Protein AF-A0A7W5NHJ1-F1 (afdb_monomer_lite)

Foldseek 3Di:
DVVVVVLVVLVVVLVVLVVVLVVVCVVLCCQQQNPHPVRCLCPVCVVPRDDCCVVSVVSVVVSVVSVVVSVVVVVVVD

Radius of gyration: 17.88 Å; chains: 1; bounding box: 42×21×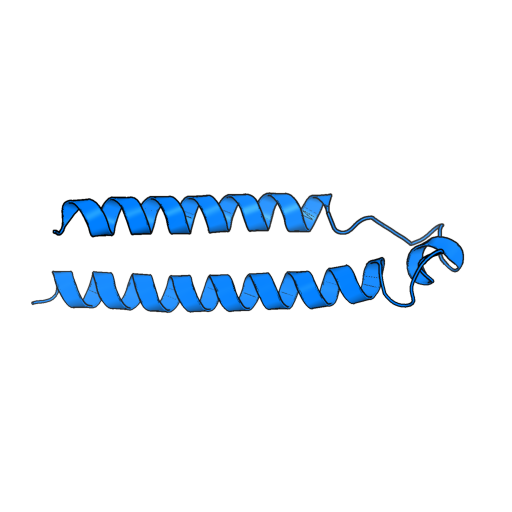48 Å

Secondary structure (DSSP, 8-state):
-HHHHHHHHHHHHHHHHHHHHHHHHHHHHHHHHTTSSS-HHHHHSTTT---SHHHHHHHHHHHHHHHHHHHHHHHHH-

Sequence (78 aa):
MARNTAFILVGVALAAIVVGVVTFNVLNLSEAYGGGPPYYSRTTNMDKWSSPLPVLGPIDVLVAIAVAAYARWWRRQR

Structure (mmCIF, N/CA/C/O backbone):
data_AF-A0A7W5NHJ1-F1
#
_entry.id   AF-A0A7W5NHJ1-F1
#
loop_
_atom_site.group_PDB
_atom_site.id
_atom_site.type_symbol
_atom_site.label_atom_id
_atom_site.label_alt_id
_atom_site.label_comp_id
_atom_site.label_asym_id
_atom_site.label_entity_id
_atom_site.label_seq_id
_atom_site.pdbx_PDB_ins_code
_atom_site.Cartn_x
_atom_site.Cartn_y
_atom_site.Cartn_z
_atom_site.occupancy
_atom_site.B_iso_or_equiv
_atom_site.auth_seq_id
_atom_site.auth_comp_id
_atom_site.auth_asym_id
_atom_site.auth_atom_id
_atom_site.pdbx_PDB_model_num
ATOM 1 N N . MET A 1 1 ? -25.143 8.037 20.612 1.00 52.53 1 MET A N 1
ATOM 2 C CA . MET A 1 1 ? -25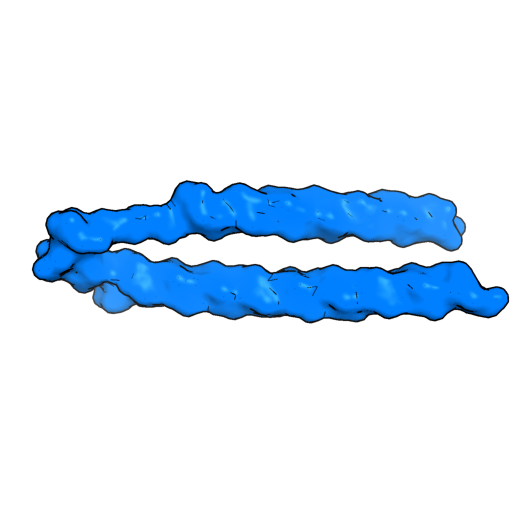.205 7.289 19.332 1.00 52.53 1 MET A CA 1
ATOM 3 C C . MET A 1 1 ? -24.127 7.709 18.323 1.00 52.53 1 MET A C 1
ATOM 5 O O . MET A 1 1 ? -23.530 6.824 17.731 1.00 52.53 1 MET A O 1
ATOM 9 N N . ALA A 1 2 ? -23.793 9.002 18.172 1.00 60.28 2 ALA A N 1
ATOM 10 C CA . ALA A 1 2 ? -22.842 9.496 17.154 1.00 60.28 2 ALA A CA 1
ATOM 11 C C . ALA A 1 2 ? -21.413 8.890 17.173 1.00 60.28 2 ALA A C 1
ATOM 13 O O . ALA A 1 2 ? -20.782 8.775 16.124 1.00 60.28 2 ALA A O 1
ATOM 14 N N . ARG A 1 3 ? -20.903 8.459 18.340 1.00 65.62 3 ARG A N 1
ATOM 15 C CA . ARG A 1 3 ? -19.543 7.893 18.485 1.00 65.62 3 ARG A CA 1
ATOM 16 C C . ARG A 1 3 ? -19.335 6.594 17.692 1.00 65.62 3 ARG A C 1
ATOM 18 O O . ARG A 1 3 ? -18.263 6.401 17.127 1.00 65.62 3 ARG A O 1
ATOM 25 N N . ASN A 1 4 ? -20.360 5.743 17.602 1.00 78.19 4 ASN A N 1
ATOM 26 C CA . ASN A 1 4 ? -20.274 4.481 16.860 1.00 78.19 4 ASN A CA 1
ATOM 27 C C . ASN A 1 4 ? -20.378 4.719 15.349 1.00 78.19 4 ASN A C 1
ATOM 29 O O . ASN A 1 4 ? -19.675 4.072 14.581 1.00 78.19 4 ASN A O 1
ATOM 33 N N . THR A 1 5 ? -21.193 5.688 14.921 1.00 87.25 5 THR A N 1
ATOM 34 C CA . THR A 1 5 ? -21.323 6.050 13.503 1.00 87.25 5 THR A CA 1
ATOM 35 C C . THR A 1 5 ? -20.011 6.596 12.946 1.00 87.25 5 THR A C 1
ATOM 37 O O . THR A 1 5 ? -19.562 6.134 11.903 1.00 87.25 5 THR A O 1
ATOM 40 N N . ALA A 1 6 ? -19.347 7.513 13.659 1.00 88.00 6 ALA A N 1
ATOM 41 C CA . ALA A 1 6 ? -18.049 8.044 13.238 1.00 88.00 6 ALA A CA 1
ATOM 42 C C . ALA A 1 6 ? -16.989 6.936 13.113 1.00 88.00 6 ALA A C 1
ATOM 44 O O . ALA A 1 6 ? -16.252 6.883 12.134 1.00 88.00 6 ALA A O 1
ATOM 45 N N . PHE A 1 7 ? -16.949 6.013 14.075 1.00 90.31 7 PHE A N 1
ATOM 46 C CA . PHE A 1 7 ? -16.033 4.876 14.051 1.00 90.31 7 PHE A CA 1
ATOM 47 C C . PHE A 1 7 ? -16.247 3.943 12.847 1.00 90.31 7 PHE A C 1
ATOM 49 O O . PHE A 1 7 ? -15.275 3.505 12.226 1.00 90.31 7 PHE A O 1
ATOM 56 N N . ILE A 1 8 ? -17.509 3.666 12.502 1.00 92.88 8 ILE A N 1
ATOM 57 C CA . ILE A 1 8 ? -17.873 2.859 11.331 1.00 92.88 8 ILE A CA 1
ATOM 58 C C . ILE A 1 8 ? -17.491 3.594 10.043 1.00 92.88 8 ILE A C 1
ATOM 60 O O . ILE A 1 8 ? -16.842 3.004 9.185 1.00 92.88 8 ILE A O 1
ATOM 64 N N . LEU A 1 9 ? -17.831 4.881 9.921 1.00 95.56 9 LEU A N 1
ATOM 65 C CA . LEU A 1 9 ? -17.514 5.679 8.732 1.00 95.56 9 LEU A CA 1
ATOM 66 C C . LEU A 1 9 ? -16.004 5.769 8.485 1.00 95.56 9 LEU A C 1
ATOM 68 O O . LEU A 1 9 ? -15.563 5.580 7.354 1.00 95.56 9 LEU A O 1
ATOM 72 N N . VAL A 1 10 ? -15.206 5.985 9.536 1.00 95.25 10 VAL A N 1
ATOM 73 C CA . VAL A 1 10 ? -13.738 5.969 9.435 1.00 95.25 10 VAL A CA 1
ATOM 74 C C . VAL A 1 10 ? -13.236 4.597 8.983 1.00 95.25 10 VAL A C 1
ATOM 76 O O . VAL A 1 10 ? -12.366 4.528 8.121 1.00 95.25 10 VAL A O 1
ATOM 79 N N . GLY A 1 11 ? -13.798 3.507 9.516 1.00 95.88 11 GLY A N 1
ATOM 80 C CA . GLY A 1 11 ? -13.434 2.149 9.103 1.00 95.88 11 GLY A CA 1
ATOM 81 C C . GLY A 1 11 ? -13.738 1.871 7.630 1.00 95.88 11 GLY A C 1
ATOM 82 O O . GLY A 1 11 ? -12.888 1.340 6.920 1.00 95.88 11 GLY A O 1
ATOM 83 N N . VAL A 1 12 ? -14.917 2.280 7.152 1.00 97.50 12 VAL A N 1
ATOM 84 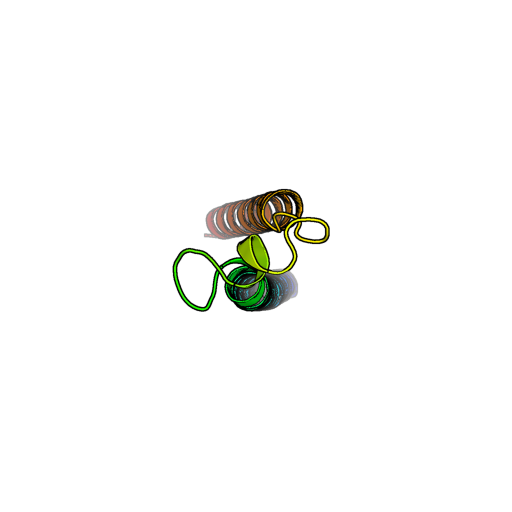C CA . VAL A 1 12 ? -15.319 2.141 5.743 1.00 97.50 12 VAL A CA 1
ATOM 85 C C . VAL A 1 12 ? -14.410 2.962 4.829 1.00 97.50 12 VAL A C 1
ATOM 87 O O . VAL A 1 12 ? -13.919 2.441 3.829 1.00 97.50 12 VAL A O 1
ATOM 90 N N . ALA A 1 13 ? -14.134 4.219 5.184 1.00 98.00 13 ALA A N 1
ATOM 91 C CA . ALA A 1 13 ? -13.230 5.072 4.417 1.00 98.00 13 ALA A CA 1
ATOM 92 C C . ALA A 1 13 ? -11.814 4.480 4.349 1.00 98.00 13 ALA A C 1
ATOM 94 O O . ALA A 1 13 ? -11.207 4.438 3.281 1.00 98.00 13 ALA A O 1
ATOM 95 N N . LEU A 1 14 ? -11.305 3.961 5.468 1.00 98.19 14 LEU A N 1
ATOM 96 C CA . LEU A 1 14 ? -9.989 3.335 5.522 1.00 98.19 14 LEU A CA 1
ATOM 97 C C . LEU A 1 14 ? -9.927 2.047 4.692 1.00 98.19 14 LEU A C 1
ATOM 99 O O . LEU A 1 14 ? -8.941 1.824 3.995 1.00 98.19 14 LEU A O 1
ATOM 103 N N . ALA A 1 15 ? -10.984 1.232 4.707 1.00 98.25 15 ALA A N 1
ATOM 104 C CA . ALA A 1 15 ? -11.080 0.052 3.852 1.00 98.25 15 ALA A CA 1
ATOM 105 C C . ALA A 1 15 ? -11.063 0.427 2.360 1.00 98.25 15 ALA A C 1
ATOM 107 O O . ALA A 1 15 ? -10.339 -0.194 1.583 1.00 98.25 15 ALA A O 1
ATOM 108 N N . ALA A 1 16 ? -11.789 1.478 1.966 1.00 98.56 16 ALA A N 1
ATOM 109 C CA . ALA A 1 16 ? -11.766 1.985 0.594 1.00 98.56 16 ALA A CA 1
ATOM 110 C C . ALA A 1 16 ? -10.367 2.479 0.181 1.00 98.56 16 ALA A C 1
ATOM 112 O O . ALA A 1 16 ? -9.910 2.170 -0.918 1.00 98.56 16 ALA A O 1
ATOM 113 N N . ILE A 1 17 ? -9.657 3.179 1.075 1.00 98.62 17 ILE A N 1
ATOM 114 C CA . ILE A 1 17 ? -8.267 3.608 0.848 1.00 98.62 17 ILE A CA 1
ATOM 115 C C . ILE A 1 17 ? -7.352 2.399 0.634 1.00 98.62 17 ILE A C 1
ATOM 117 O O . ILE A 1 17 ? -6.571 2.394 -0.313 1.00 98.62 17 ILE A O 1
ATOM 121 N N . VAL A 1 18 ? -7.468 1.357 1.463 1.00 98.62 18 VAL A N 1
ATOM 122 C CA . VAL A 1 18 ? -6.667 0.130 1.317 1.00 98.62 18 VAL A CA 1
ATOM 123 C C . VAL A 1 18 ? -6.918 -0.530 -0.041 1.00 98.62 18 VAL A C 1
ATOM 125 O O . VAL A 1 18 ? -5.962 -0.865 -0.736 1.00 98.62 18 VAL A O 1
ATOM 128 N N . VAL A 1 19 ? -8.179 -0.667 -0.460 1.00 98.69 19 VAL A N 1
ATOM 129 C CA . VAL A 1 19 ? -8.521 -1.220 -1.784 1.00 98.69 19 VAL A CA 1
ATOM 130 C C . VAL A 1 19 ? -7.925 -0.372 -2.912 1.00 98.69 19 VAL A C 1
ATOM 132 O O . VAL A 1 19 ? -7.352 -0.916 -3.859 1.00 98.69 19 VAL A O 1
ATOM 135 N N . GLY A 1 20 ? -8.014 0.955 -2.799 1.00 98.62 20 GLY A N 1
ATOM 136 C CA . GLY A 1 20 ? -7.429 1.881 -3.766 1.00 98.62 20 GLY A CA 1
ATOM 137 C C . GLY A 1 20 ? -5.911 1.733 -3.876 1.00 98.62 20 GLY A C 1
ATOM 138 O O . GLY A 1 20 ? -5.386 1.634 -4.980 1.00 98.62 20 GLY A O 1
ATOM 139 N N . VAL A 1 21 ? -5.211 1.639 -2.745 1.00 98.44 21 VAL A N 1
ATOM 140 C CA . VAL A 1 21 ? -3.747 1.492 -2.689 1.00 98.44 21 VAL A CA 1
ATOM 141 C C . VAL A 1 21 ? -3.301 0.140 -3.237 1.00 98.44 21 VAL A C 1
ATOM 143 O O . VAL A 1 21 ? -2.348 0.079 -4.007 1.00 98.44 21 VAL A O 1
ATOM 146 N N . VAL A 1 22 ? -4.020 -0.944 -2.931 1.00 98.50 22 VAL A N 1
ATOM 147 C CA . VAL A 1 22 ? -3.756 -2.263 -3.531 1.00 98.50 22 VAL A CA 1
ATOM 148 C C . VAL A 1 22 ? -3.914 -2.205 -5.050 1.00 98.50 22 VAL A C 1
ATOM 150 O O . VAL A 1 22 ? -3.036 -2.664 -5.775 1.00 98.50 22 VAL A O 1
ATOM 153 N N . THR A 1 23 ? -4.993 -1.594 -5.539 1.00 98.44 23 THR A N 1
ATOM 154 C CA . THR A 1 23 ? -5.232 -1.437 -6.982 1.00 98.44 23 THR A CA 1
ATOM 155 C C . THR A 1 23 ? -4.132 -0.598 -7.636 1.00 98.44 23 THR A C 1
ATOM 157 O O . THR A 1 23 ? -3.593 -0.979 -8.672 1.00 98.44 23 THR A O 1
ATOM 160 N N . PHE A 1 24 ? -3.745 0.512 -7.003 1.00 97.88 24 PHE A N 1
ATOM 161 C CA . PHE A 1 24 ? -2.666 1.383 -7.461 1.00 97.88 24 PHE A CA 1
ATOM 162 C C . PHE A 1 24 ? -1.327 0.639 -7.546 1.00 97.88 24 PHE A C 1
ATOM 164 O O . PHE A 1 24 ? -0.639 0.735 -8.562 1.00 97.88 24 PHE A O 1
ATOM 171 N N . ASN A 1 25 ? -0.990 -0.159 -6.531 1.00 97.62 25 ASN A N 1
ATOM 172 C CA . ASN A 1 25 ? 0.197 -1.012 -6.538 1.00 97.62 25 ASN A CA 1
ATOM 173 C C . ASN A 1 25 ? 0.164 -2.028 -7.680 1.00 97.62 25 ASN A C 1
ATOM 175 O O . ASN A 1 25 ? 1.137 -2.136 -8.419 1.00 97.62 25 ASN A O 1
ATOM 179 N N . VAL A 1 26 ? -0.950 -2.745 -7.860 1.00 96.31 26 VAL A N 1
ATOM 180 C CA . VAL A 1 26 ? -1.089 -3.742 -8.935 1.00 96.31 26 VAL A CA 1
ATOM 181 C C . VAL A 1 26 ? -0.835 -3.107 -10.299 1.00 96.31 26 VAL A C 1
ATOM 183 O O . VAL A 1 26 ? -0.040 -3.638 -11.071 1.00 96.31 26 VAL A O 1
ATOM 186 N N . LEU A 1 27 ? -1.448 -1.955 -10.577 1.00 95.56 27 LEU A N 1
ATOM 187 C CA . LEU A 1 27 ? -1.281 -1.261 -11.853 1.00 95.56 27 LEU A CA 1
ATOM 188 C C . LEU A 1 27 ? 0.177 -0.834 -12.077 1.00 95.56 27 LEU A C 1
ATOM 190 O O . LEU A 1 27 ? 0.783 -1.257 -13.059 1.00 95.56 27 LEU A O 1
ATOM 194 N N . ASN A 1 28 ? 0.773 -0.098 -11.133 1.00 94.56 28 ASN A N 1
ATOM 195 C CA . ASN A 1 28 ? 2.142 0.416 -11.275 1.00 94.56 28 ASN A CA 1
ATOM 196 C C . ASN A 1 28 ? 3.192 -0.702 -11.340 1.00 94.56 28 ASN A C 1
ATOM 198 O O . ASN A 1 28 ? 4.151 -0.620 -12.105 1.00 94.56 28 ASN A O 1
ATOM 202 N N . LEU A 1 29 ? 3.026 -1.763 -10.547 1.00 93.00 29 LEU A N 1
ATOM 203 C CA . LEU A 1 29 ? 3.941 -2.901 -10.579 1.00 93.00 29 LEU A CA 1
ATOM 204 C C . LEU A 1 29 ? 3.775 -3.715 -11.864 1.00 93.00 29 LEU A C 1
ATOM 206 O O . LEU A 1 29 ? 4.776 -4.167 -12.411 1.00 93.00 29 LEU A O 1
ATOM 210 N N . SER A 1 30 ? 2.549 -3.881 -12.372 1.00 90.88 30 SER A N 1
ATOM 211 C CA . SER A 1 30 ? 2.316 -4.570 -13.647 1.00 90.88 30 SER A CA 1
ATOM 212 C C . SER A 1 30 ? 2.912 -3.811 -14.834 1.00 90.88 30 SER A C 1
A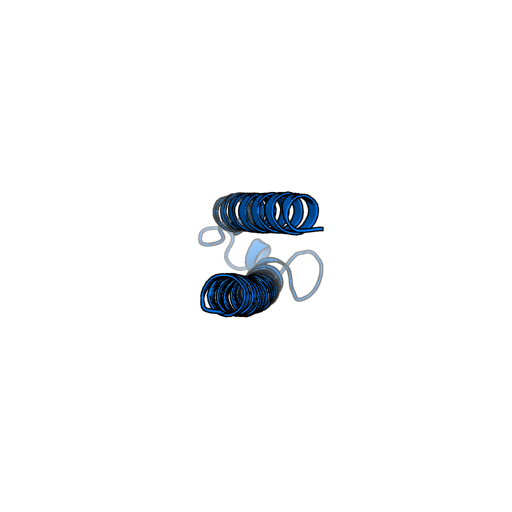TOM 214 O O . SER A 1 30 ? 3.479 -4.425 -15.733 1.00 90.88 30 SER A O 1
ATOM 216 N N . GLU A 1 31 ? 2.865 -2.480 -14.806 1.00 87.25 31 GLU A N 1
ATOM 217 C CA . GLU A 1 31 ? 3.466 -1.629 -15.830 1.00 87.25 31 GLU A CA 1
ATOM 218 C C . GLU A 1 31 ? 5.001 -1.648 -15.759 1.00 87.25 31 GLU A C 1
ATOM 220 O O . GLU A 1 31 ? 5.685 -1.761 -16.780 1.00 87.25 31 GLU A O 1
ATOM 225 N N . ALA A 1 32 ? 5.566 -1.586 -14.549 1.00 89.44 32 ALA A N 1
ATOM 226 C CA . ALA A 1 32 ? 7.013 -1.540 -14.358 1.00 89.44 32 ALA A CA 1
ATOM 227 C C . ALA A 1 32 ? 7.703 -2.911 -14.489 1.00 89.44 32 ALA A C 1
ATOM 229 O O . ALA A 1 32 ? 8.844 -2.972 -14.956 1.00 89.44 32 ALA A O 1
ATOM 230 N N . TYR A 1 33 ? 7.035 -3.990 -14.063 1.00 87.88 33 TYR A N 1
ATOM 231 C CA . TYR A 1 33 ? 7.601 -5.335 -13.882 1.00 87.88 33 TYR A CA 1
ATOM 232 C C . TYR A 1 33 ? 6.758 -6.465 -14.510 1.00 87.88 33 TYR A C 1
ATOM 234 O O . TYR A 1 33 ? 6.984 -7.640 -14.219 1.00 87.88 33 TYR A O 1
ATOM 242 N N . GLY A 1 34 ? 5.771 -6.154 -15.354 1.00 80.75 34 GLY A N 1
ATOM 243 C CA . GLY A 1 34 ? 4.982 -7.159 -16.079 1.00 80.75 34 GLY A CA 1
ATOM 244 C C . GLY A 1 34 ? 5.798 -7.941 -17.115 1.00 80.75 34 GLY A C 1
ATOM 245 O O . GLY A 1 34 ? 7.016 -7.831 -17.185 1.00 80.75 34 GLY A O 1
ATOM 246 N N . GLY A 1 35 ? 5.151 -8.778 -17.928 1.00 80.06 35 GLY A N 1
ATOM 247 C CA . GLY A 1 35 ? 5.791 -9.499 -19.049 1.00 80.06 35 GLY A CA 1
ATOM 248 C C . GLY A 1 35 ? 6.874 -10.533 -18.684 1.00 80.06 35 GLY A C 1
ATOM 249 O O . GLY A 1 35 ? 7.277 -11.306 -19.547 1.00 80.06 35 GLY A O 1
ATOM 250 N N . GLY A 1 36 ? 7.299 -10.586 -17.419 1.00 74.88 36 GLY A N 1
ATOM 251 C CA . GLY A 1 36 ? 8.418 -11.398 -16.950 1.00 74.88 36 GLY A CA 1
ATOM 252 C C . GLY A 1 36 ? 9.784 -10.743 -17.210 1.00 74.88 36 GLY A C 1
ATOM 253 O O . GLY A 1 36 ? 9.888 -9.771 -17.961 1.00 74.88 36 GLY A O 1
ATOM 254 N N . PRO A 1 37 ? 10.859 -11.241 -16.571 1.00 75.56 37 PRO A N 1
ATOM 255 C CA . PRO A 1 37 ? 12.209 -10.785 -16.860 1.00 75.56 37 PRO A CA 1
ATOM 256 C C . PRO A 1 37 ? 12.617 -11.080 -18.318 1.00 75.56 37 PRO A C 1
ATOM 258 O O . PRO A 1 37 ? 12.307 -12.159 -18.820 1.00 75.56 37 PRO A O 1
ATOM 261 N N . PRO A 1 38 ? 13.378 -10.187 -18.971 1.00 71.81 38 PRO A N 1
ATOM 262 C CA . PRO A 1 38 ? 13.851 -8.914 -18.451 1.00 71.81 38 PRO A CA 1
ATOM 263 C C . PRO A 1 38 ? 12.773 -7.848 -18.720 1.00 71.81 38 PRO A C 1
ATOM 265 O O . PRO A 1 38 ? 12.510 -7.511 -19.867 1.00 71.81 38 PRO A O 1
ATOM 268 N N . TYR A 1 39 ? 12.098 -7.393 -17.657 1.00 78.56 39 TYR A N 1
ATOM 269 C CA . TYR A 1 39 ? 10.855 -6.610 -17.707 1.00 78.56 39 TYR A CA 1
ATOM 270 C C . TYR A 1 39 ? 10.860 -5.592 -18.844 1.00 78.56 39 TYR A C 1
ATOM 272 O O . TYR A 1 39 ? 11.714 -4.709 -18.847 1.00 78.56 39 TYR A O 1
ATOM 280 N N . TYR A 1 40 ? 9.928 -5.717 -19.793 1.00 73.2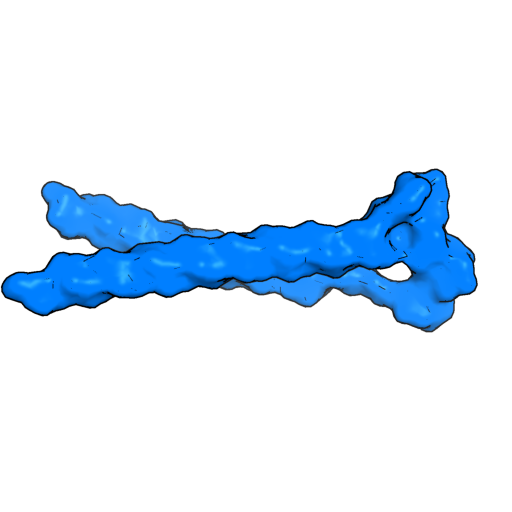5 40 TYR A N 1
ATOM 281 C CA . TYR A 1 40 ? 9.969 -4.994 -21.071 1.00 73.25 40 TYR A CA 1
ATOM 282 C C . TYR A 1 40 ? 10.197 -3.483 -20.901 1.00 73.25 40 TYR A C 1
ATOM 284 O O . TYR A 1 40 ? 11.039 -2.888 -21.576 1.00 73.25 40 TYR A O 1
ATOM 292 N N . SER A 1 41 ? 9.516 -2.867 -19.933 1.00 72.88 41 SER A N 1
ATOM 293 C CA . SER A 1 41 ? 9.671 -1.448 -19.592 1.00 72.88 41 SER A CA 1
ATOM 294 C C . SER A 1 41 ? 11.095 -1.096 -19.137 1.00 72.88 41 SER A C 1
ATOM 296 O O . SER A 1 41 ? 11.586 -0.011 -19.433 1.00 72.88 41 SER A O 1
ATOM 298 N N . ARG A 1 42 ? 11.784 -2.025 -18.466 1.00 76.12 42 ARG A N 1
ATOM 299 C CA . ARG A 1 42 ? 13.153 -1.896 -17.955 1.00 76.12 42 ARG A CA 1
ATOM 300 C C . ARG A 1 42 ? 14.228 -2.280 -18.974 1.00 76.12 42 ARG A C 1
ATOM 302 O O . ARG A 1 42 ? 15.386 -2.017 -18.701 1.00 76.12 42 ARG A O 1
ATOM 309 N N . THR A 1 43 ? 13.906 -2.898 -20.110 1.00 78.69 43 THR A N 1
ATOM 310 C CA . THR A 1 43 ? 14.905 -3.214 -21.153 1.00 78.69 43 THR A CA 1
ATOM 311 C C . THR A 1 43 ? 14.784 -2.357 -22.394 1.00 78.69 43 THR A C 1
ATOM 313 O O . THR A 1 43 ? 15.795 -2.008 -22.991 1.00 78.69 43 THR A O 1
ATOM 316 N N . THR A 1 44 ? 13.562 -2.012 -22.792 1.00 75.25 44 THR A N 1
ATOM 317 C CA . THR A 1 44 ? 13.306 -1.368 -24.087 1.00 75.25 44 THR A CA 1
ATOM 318 C C . THR A 1 44 ? 13.338 0.163 -23.995 1.00 75.25 44 THR A C 1
ATOM 320 O O . THR A 1 44 ? 13.598 0.828 -24.989 1.00 75.25 44 THR A O 1
ATOM 323 N N . ASN A 1 45 ? 13.105 0.737 -22.807 1.00 79.19 45 ASN A N 1
ATOM 324 C CA . ASN A 1 45 ? 13.125 2.187 -22.538 1.00 79.19 45 ASN A CA 1
ATOM 325 C C . ASN A 1 45 ? 13.921 2.488 -21.249 1.00 79.19 45 ASN A C 1
ATOM 327 O O . ASN A 1 45 ? 13.447 3.179 -20.350 1.00 79.19 45 ASN A O 1
ATOM 331 N N . MET A 1 46 ? 15.129 1.927 -21.118 1.00 83.00 46 MET A N 1
ATOM 332 C CA . MET A 1 46 ? 15.977 2.086 -19.921 1.00 83.00 46 MET A CA 1
ATOM 333 C C . MET A 1 46 ? 16.282 3.542 -19.555 1.00 83.00 46 MET A C 1
ATOM 335 O O . MET A 1 46 ? 16.460 3.851 -18.382 1.00 83.00 46 MET A O 1
ATOM 339 N N . ASP A 1 47 ? 16.345 4.418 -20.551 1.00 87.06 47 ASP A N 1
ATOM 340 C CA . ASP A 1 47 ? 16.578 5.855 -20.414 1.00 87.06 47 ASP A CA 1
ATOM 341 C C . ASP A 1 47 ? 15.390 6.602 -19.786 1.00 87.06 47 ASP A C 1
ATOM 343 O O . ASP A 1 47 ? 15.576 7.653 -19.177 1.00 87.06 47 ASP A O 1
ATOM 347 N N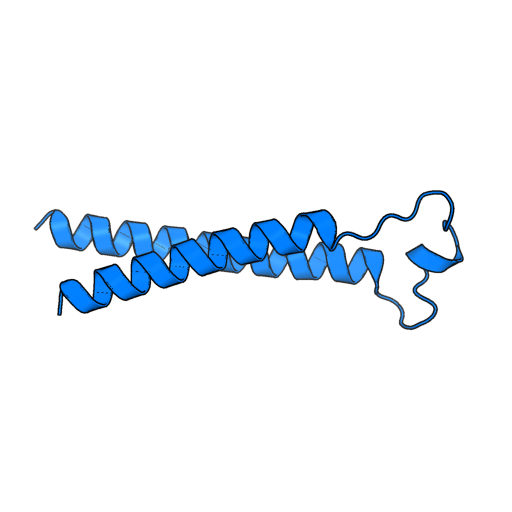 . LYS A 1 48 ? 14.175 6.054 -19.906 1.00 83.00 48 LYS A N 1
ATOM 348 C CA . LYS A 1 48 ? 12.930 6.648 -19.379 1.00 83.00 48 LYS A CA 1
ATOM 349 C C . LYS A 1 48 ? 12.368 5.890 -18.190 1.00 83.00 48 LYS A C 1
ATOM 351 O O . LYS A 1 48 ? 11.501 6.397 -17.478 1.00 83.00 48 LYS A O 1
ATOM 356 N N . TRP A 1 49 ? 12.821 4.660 -17.997 1.00 89.12 49 TRP A N 1
ATOM 357 C CA . TRP A 1 49 ? 12.333 3.809 -16.937 1.00 89.12 49 TRP A CA 1
ATOM 358 C C . TRP A 1 49 ? 12.781 4.343 -15.577 1.00 89.12 49 TRP A C 1
ATOM 360 O O . TRP A 1 49 ? 13.966 4.556 -15.325 1.00 89.12 49 TRP A O 1
ATOM 370 N N . SER A 1 50 ? 11.822 4.503 -14.671 1.00 89.31 50 SER A N 1
ATOM 371 C CA . SER A 1 50 ? 12.077 4.782 -13.263 1.00 89.31 50 SER A CA 1
ATOM 372 C C . SER A 1 50 ? 11.386 3.731 -12.404 1.00 89.31 50 SER A C 1
ATOM 374 O O . SER A 1 50 ? 10.322 3.215 -12.746 1.00 89.31 50 SER A O 1
ATOM 376 N N . SER A 1 51 ? 12.021 3.372 -11.289 1.00 91.56 51 SER A N 1
ATOM 377 C CA . SER A 1 51 ? 11.421 2.438 -10.338 1.00 91.56 51 SER A CA 1
ATOM 378 C C . SER A 1 51 ? 10.193 3.089 -9.694 1.00 91.56 51 SER A C 1
ATOM 380 O O . SER A 1 51 ? 10.327 4.213 -9.208 1.00 91.56 51 SER A O 1
ATOM 382 N N . PRO A 1 52 ? 9.034 2.410 -9.609 1.00 94.25 52 PRO A N 1
ATOM 383 C CA . PRO A 1 52 ? 7.867 2.945 -8.910 1.00 94.25 52 PRO A CA 1
ATOM 384 C C . PRO A 1 52 ? 8.002 2.839 -7.380 1.00 94.25 52 PRO A C 1
ATOM 386 O O . PRO A 1 52 ? 7.328 3.554 -6.640 1.00 94.25 52 PRO A O 1
ATOM 389 N N . LEU A 1 53 ? 8.896 1.977 -6.879 1.00 96.00 53 LEU A N 1
ATOM 390 C CA . LEU A 1 53 ? 9.044 1.676 -5.448 1.00 96.00 53 LEU A CA 1
ATOM 391 C C . LEU A 1 53 ? 9.319 2.896 -4.546 1.00 96.00 53 LEU A C 1
ATOM 393 O O . LEU A 1 53 ? 8.752 2.934 -3.454 1.00 96.00 53 LEU A O 1
ATOM 397 N N . PRO A 1 54 ? 10.122 3.905 -4.951 1.00 97.00 54 PRO A N 1
ATOM 398 C CA . PRO A 1 54 ? 10.321 5.120 -4.161 1.00 97.00 54 PRO A CA 1
ATOM 399 C C . PRO A 1 54 ? 9.035 5.920 -3.908 1.00 97.00 54 PRO A C 1
ATOM 401 O O . PRO A 1 54 ? 9.000 6.701 -2.963 1.00 97.00 54 PRO A O 1
ATOM 404 N N . VAL A 1 55 ? 7.989 5.728 -4.721 1.00 96.69 55 VAL A N 1
ATOM 405 C CA . VAL A 1 55 ? 6.666 6.343 -4.529 1.00 96.69 55 VAL A CA 1
ATOM 406 C C . VAL A 1 55 ? 5.714 5.382 -3.817 1.00 96.69 55 VAL A C 1
ATOM 408 O O . VAL A 1 55 ? 5.065 5.774 -2.849 1.00 96.69 55 VAL A O 1
ATOM 411 N N . LEU A 1 56 ? 5.654 4.120 -4.254 1.00 97.94 56 LEU A N 1
ATOM 412 C CA . LEU A 1 56 ? 4.739 3.119 -3.692 1.00 97.94 56 LEU A CA 1
ATOM 413 C C . LEU A 1 56 ? 5.038 2.818 -2.215 1.00 97.94 56 LEU A C 1
ATOM 415 O O . LEU A 1 56 ? 4.133 2.830 -1.385 1.00 97.94 56 LEU A O 1
ATOM 419 N N . GLY A 1 57 ? 6.314 2.638 -1.861 1.00 97.88 57 GLY A N 1
ATOM 420 C CA . GLY A 1 57 ? 6.725 2.269 -0.504 1.00 97.88 57 GLY A CA 1
ATOM 421 C C . GLY A 1 57 ? 6.264 3.259 0.576 1.00 97.88 57 GLY A C 1
ATOM 422 O O . GLY A 1 57 ? 5.641 2.837 1.551 1.00 97.88 57 GLY A O 1
ATOM 423 N N . PRO A 1 58 ? 6.515 4.575 0.433 1.00 98.56 58 PRO A N 1
ATOM 424 C CA . PRO A 1 58 ? 6.004 5.569 1.376 1.00 98.56 58 PRO A CA 1
ATOM 425 C C . PRO A 1 58 ? 4.476 5.571 1.513 1.00 98.56 58 PRO A C 1
ATOM 427 O O . PRO A 1 58 ? 3.971 5.709 2.627 1.00 98.56 58 PRO A O 1
ATOM 430 N N . ILE A 1 59 ? 3.738 5.386 0.411 1.00 98.38 59 ILE A N 1
ATOM 431 C CA . ILE A 1 59 ? 2.269 5.311 0.434 1.00 98.38 59 ILE A CA 1
ATOM 432 C C . ILE A 1 59 ? 1.818 4.094 1.251 1.00 98.38 59 ILE A C 1
ATOM 434 O O . ILE A 1 59 ? 0.987 4.237 2.151 1.00 98.38 59 ILE A O 1
ATOM 438 N N . ASP A 1 60 ? 2.413 2.926 1.007 1.00 98.31 60 ASP A N 1
ATOM 439 C CA . ASP A 1 60 ? 2.102 1.694 1.737 1.00 98.31 60 ASP A CA 1
ATOM 440 C C . ASP A 1 60 ? 2.374 1.836 3.240 1.00 98.31 60 ASP A C 1
ATOM 442 O O . ASP A 1 60 ? 1.548 1.444 4.068 1.00 98.31 60 ASP A O 1
ATOM 446 N N . VAL A 1 61 ? 3.498 2.459 3.614 1.00 98.56 61 VAL A N 1
ATOM 447 C CA . VAL A 1 61 ? 3.848 2.723 5.019 1.00 98.56 61 VAL A CA 1
ATOM 448 C C . VAL A 1 61 ? 2.817 3.634 5.685 1.00 98.56 61 VAL A C 1
ATOM 450 O O . VAL A 1 61 ? 2.365 3.341 6.795 1.00 98.56 61 VAL A O 1
ATOM 453 N N . LEU A 1 62 ? 2.405 4.718 5.023 1.00 98.62 62 LEU A N 1
ATOM 454 C CA . LEU A 1 62 ? 1.406 5.643 5.565 1.00 98.62 62 LEU A CA 1
ATOM 455 C C . LEU A 1 62 ? 0.055 4.956 5.788 1.00 98.62 62 LEU A C 1
ATOM 457 O O . LEU A 1 62 ? -0.569 5.124 6.840 1.00 98.62 62 LEU A O 1
ATOM 461 N N . VAL A 1 63 ? -0.380 4.140 4.829 1.00 98.44 63 VAL A N 1
ATOM 462 C CA . VAL A 1 63 ? -1.641 3.395 4.915 1.00 98.44 63 VAL A CA 1
ATOM 463 C C . VAL A 1 63 ? -1.567 2.343 6.022 1.00 98.44 63 VAL A C 1
ATOM 465 O O . VAL A 1 63 ? -2.498 2.226 6.820 1.00 98.44 63 VAL A O 1
ATOM 468 N N . ALA A 1 64 ? -0.441 1.636 6.152 1.00 98.44 64 ALA A N 1
ATOM 469 C CA . ALA A 1 64 ? -0.220 0.677 7.230 1.00 98.44 64 ALA A CA 1
ATOM 470 C C . ALA A 1 64 ? -0.269 1.340 8.617 1.00 98.44 64 ALA A C 1
ATOM 472 O O . ALA A 1 64 ? -0.900 0.807 9.534 1.00 98.44 64 ALA A O 1
ATOM 473 N N . ILE A 1 65 ? 0.328 2.528 8.774 1.00 98.69 65 ILE A N 1
ATOM 474 C CA . ILE A 1 65 ? 0.249 3.314 10.015 1.00 98.69 65 ILE A CA 1
ATOM 475 C C . ILE A 1 65 ? -1.205 3.693 10.323 1.00 98.69 65 ILE A C 1
ATOM 477 O O . ILE A 1 65 ? -1.647 3.531 11.464 1.00 98.69 65 ILE A O 1
ATOM 481 N N . ALA A 1 66 ? -1.971 4.145 9.326 1.00 98.25 66 ALA A N 1
ATOM 482 C CA . ALA A 1 66 ? -3.381 4.491 9.501 1.00 98.25 66 ALA A CA 1
ATOM 483 C C . ALA A 1 66 ? -4.225 3.277 9.937 1.00 98.25 66 ALA A C 1
ATOM 485 O O . ALA A 1 66 ? -5.014 3.374 10.881 1.00 98.25 66 ALA A O 1
ATOM 486 N N . VAL A 1 67 ? -4.003 2.109 9.323 1.00 98.19 67 VAL A N 1
ATOM 487 C CA . VAL A 1 67 ? -4.638 0.837 9.713 1.00 98.19 67 VAL A CA 1
ATOM 488 C C . VAL A 1 67 ? -4.260 0.438 11.137 1.00 98.19 67 VAL A C 1
ATOM 490 O O . VAL A 1 67 ? -5.138 0.103 11.936 1.00 98.19 67 VAL A O 1
ATOM 493 N N . ALA A 1 68 ? -2.982 0.527 11.504 1.00 98.00 68 ALA A N 1
ATOM 494 C CA . ALA A 1 68 ? -2.523 0.213 12.854 1.00 98.00 68 ALA A CA 1
ATOM 495 C C . ALA A 1 68 ? -3.138 1.153 13.907 1.00 98.00 68 ALA A C 1
ATOM 497 O O . ALA A 1 68 ? -3.567 0.697 14.974 1.00 98.00 68 ALA A O 1
ATOM 498 N N . ALA A 1 69 ? -3.229 2.450 13.602 1.00 97.31 69 ALA A N 1
ATOM 499 C CA . ALA A 1 69 ? -3.866 3.444 14.459 1.00 97.31 69 ALA A CA 1
ATOM 500 C C . ALA A 1 69 ? -5.362 3.149 14.647 1.00 97.31 69 ALA A C 1
ATOM 502 O O . ALA A 1 69 ? -5.840 3.120 15.786 1.00 97.31 69 ALA A O 1
ATOM 503 N N . TYR A 1 70 ? -6.084 2.839 13.564 1.00 96.25 70 TYR A N 1
ATOM 504 C CA . TYR A 1 70 ? -7.493 2.448 13.627 1.00 96.25 70 TYR A CA 1
ATOM 505 C C . TYR A 1 70 ? -7.696 1.158 14.435 1.00 96.25 70 TYR A C 1
ATOM 507 O O . TYR A 1 70 ? -8.549 1.110 15.320 1.00 96.25 70 TYR A O 1
ATOM 515 N N . ALA A 1 71 ? -6.856 0.139 14.234 1.00 95.44 71 ALA A N 1
ATOM 516 C CA . ALA A 1 71 ? -6.908 -1.108 14.997 1.00 95.44 71 ALA A CA 1
ATOM 517 C C . ALA A 1 71 ? -6.611 -0.902 16.493 1.00 95.44 71 ALA A C 1
ATOM 519 O O . ALA A 1 71 ? -7.177 -1.583 17.354 1.00 95.44 71 ALA A O 1
ATOM 520 N N . ARG A 1 72 ? -5.719 0.036 16.837 1.00 95.75 72 ARG A N 1
ATOM 521 C CA . ARG A 1 72 ? -5.463 0.429 18.230 1.00 95.75 72 ARG A CA 1
ATOM 522 C C . ARG A 1 72 ? -6.657 1.180 18.821 1.00 95.75 72 ARG A C 1
ATOM 524 O O . ARG A 1 72 ? -6.982 0.957 19.984 1.00 95.75 72 ARG A O 1
ATOM 531 N N . TRP A 1 73 ? -7.322 2.030 18.038 1.00 93.06 73 TRP A N 1
ATOM 532 C CA . TRP A 1 73 ? -8.541 2.722 18.458 1.00 93.06 73 TRP A CA 1
ATOM 533 C C . TRP A 1 73 ? -9.703 1.749 18.683 1.00 93.06 73 TRP A C 1
ATOM 535 O O . TRP A 1 73 ? -10.342 1.824 19.729 1.00 93.06 73 TRP A O 1
ATOM 545 N N . TRP A 1 74 ? -9.905 0.780 17.782 1.00 90.56 74 TRP A N 1
ATOM 546 C CA . TRP A 1 74 ? -10.875 -0.311 17.939 1.00 90.56 74 TRP A CA 1
ATOM 547 C C . TRP A 1 74 ? -10.676 -1.047 19.266 1.00 90.56 74 TRP A C 1
ATOM 549 O O . TRP A 1 74 ? -11.617 -1.234 20.033 1.00 90.56 74 TRP A O 1
ATOM 559 N N . ARG A 1 75 ? -9.430 -1.440 19.566 1.00 90.69 75 ARG A N 1
ATOM 560 C CA . ARG A 1 75 ? -9.087 -2.173 20.795 1.00 90.69 75 ARG A CA 1
ATOM 561 C C . ARG A 1 75 ? -9.369 -1.400 22.081 1.00 90.69 75 ARG A C 1
ATOM 563 O O . ARG A 1 75 ? -9.556 -2.037 23.102 1.00 90.69 75 ARG A O 1
ATOM 570 N N . ARG A 1 76 ? -9.389 -0.064 22.041 1.00 88.25 76 ARG A N 1
ATOM 571 C CA . ARG A 1 76 ? -9.730 0.785 23.197 1.00 88.25 76 ARG A CA 1
ATOM 572 C C . ARG A 1 76 ? -11.236 0.969 23.399 1.00 88.25 76 ARG A C 1
ATOM 574 O O . ARG A 1 76 ? -11.629 1.522 24.418 1.00 88.25 76 ARG A O 1
ATOM 581 N N . GLN A 1 77 ? -12.052 0.616 22.406 1.00 78.19 77 GLN A N 1
ATOM 582 C CA . GLN A 1 77 ? -13.513 0.721 22.481 1.00 78.19 77 GLN A CA 1
ATOM 583 C C . GLN A 1 77 ? -14.198 -0.594 22.870 1.00 78.19 77 GLN A C 1
ATOM 585 O O . GLN A 1 77 ? -15.383 -0.567 23.199 1.00 78.19 77 GLN A O 1
ATOM 590 N N . ARG A 1 78 ? -13.473 -1.716 22.794 1.00 64.06 78 ARG A N 1
ATOM 591 C CA . ARG A 1 78 ? -13.838 -2.975 23.452 1.00 64.06 78 ARG A CA 1
ATOM 592 C C . ARG A 1 78 ? -13.449 -2.912 24.920 1.00 64.06 78 ARG A C 1
ATOM 594 O O . ARG A 1 78 ? -14.210 -3.493 25.716 1.00 64.06 78 ARG A O 1
#

pLDDT: mean 89.8, std 10.54, range [52.53, 98.69]